Protein AF-A0A4R4NPM5-F1 (afdb_monomer_lite)

pLDDT: mean 79.85, std 15.03, range [38.56, 96.25]

Structure (mmCIF, N/CA/C/O backbone):
data_AF-A0A4R4NPM5-F1
#
_entry.id   AF-A0A4R4NPM5-F1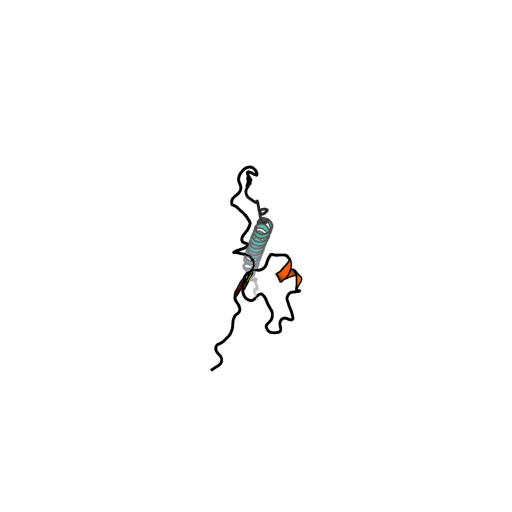
#
loop_
_atom_site.group_PDB
_atom_site.id
_atom_site.type_symbol
_atom_site.label_atom_id
_atom_site.label_alt_id
_atom_site.label_comp_id
_atom_site.label_asym_id
_atom_site.label_entity_id
_atom_site.label_seq_id
_atom_site.pdbx_PDB_ins_code
_atom_site.Cartn_x
_atom_site.Cartn_y
_atom_site.Cartn_z
_atom_site.occupancy
_atom_site.B_iso_or_equiv
_atom_site.auth_seq_id
_atom_site.auth_comp_id
_atom_site.auth_asym_id
_atom_site.auth_atom_id
_atom_site.pdbx_PDB_model_num
ATOM 1 N N . MET A 1 1 ? -16.114 66.721 -58.286 1.00 40.09 1 MET A N 1
ATOM 2 C CA . MET A 1 1 ? -15.238 65.869 -57.455 1.00 40.09 1 MET A CA 1
ATOM 3 C C . MET A 1 1 ? -15.923 65.698 -56.103 1.00 40.09 1 MET A C 1
ATOM 5 O O . MET A 1 1 ? -15.803 66.580 -55.272 1.00 40.09 1 MET A O 1
ATOM 9 N N . ASN A 1 2 ? -16.731 64.645 -55.923 1.00 38.56 2 ASN A N 1
ATOM 10 C CA . ASN A 1 2 ? -17.483 64.404 -54.682 1.00 38.56 2 ASN A CA 1
ATOM 11 C C . ASN A 1 2 ? -17.017 63.088 -54.055 1.00 38.56 2 ASN A C 1
ATOM 13 O O . ASN A 1 2 ? -17.193 62.020 -54.637 1.00 38.56 2 ASN A O 1
ATOM 17 N N . ILE A 1 3 ? -16.413 63.191 -52.873 1.00 61.19 3 ILE A N 1
ATOM 18 C CA . ILE A 1 3 ? -15.964 62.081 -52.033 1.00 61.19 3 ILE A CA 1
ATOM 19 C C . ILE A 1 3 ? -16.925 62.036 -50.845 1.00 61.19 3 ILE A C 1
ATOM 21 O O . ILE A 1 3 ? -17.007 63.016 -50.109 1.00 61.19 3 ILE A O 1
ATOM 25 N N . LEU A 1 4 ? -17.616 60.914 -50.613 1.00 54.16 4 LEU A N 1
ATOM 26 C CA . LEU A 1 4 ? -18.145 60.608 -49.282 1.00 54.16 4 LEU A CA 1
ATOM 27 C C . LEU A 1 4 ? -17.812 59.167 -48.862 1.00 54.16 4 LEU A C 1
ATOM 29 O O . LEU A 1 4 ? -17.913 58.235 -49.663 1.00 54.16 4 LEU A O 1
ATOM 33 N N . PRO A 1 5 ? -17.374 58.977 -47.605 1.00 50.91 5 PRO A N 1
ATOM 34 C CA . PRO A 1 5 ? -16.658 57.791 -47.168 1.00 50.91 5 PRO A CA 1
ATOM 35 C C . PRO A 1 5 ? -17.593 56.633 -46.808 1.00 50.91 5 PRO A C 1
ATOM 37 O O . PRO A 1 5 ? -18.388 56.686 -45.867 1.00 50.91 5 PRO A O 1
ATOM 40 N N . ARG A 1 6 ? -17.399 55.499 -47.481 1.00 54.62 6 ARG A N 1
ATOM 41 C CA . ARG A 1 6 ? -17.904 54.195 -47.043 1.00 54.62 6 ARG A CA 1
ATOM 42 C C . ARG A 1 6 ? -17.029 53.672 -45.898 1.00 54.62 6 ARG A C 1
ATOM 44 O O . ARG A 1 6 ? -16.077 52.937 -46.132 1.00 54.62 6 ARG A O 1
ATOM 51 N N . ARG A 1 7 ? -17.340 54.018 -44.641 1.00 58.12 7 ARG A N 1
ATOM 52 C CA . ARG A 1 7 ? -16.703 53.364 -43.473 1.00 58.12 7 ARG A CA 1
ATOM 53 C C . ARG A 1 7 ? -17.536 53.433 -42.183 1.00 58.12 7 ARG A C 1
ATOM 55 O O . ARG A 1 7 ? -17.129 54.015 -41.188 1.00 58.12 7 ARG A O 1
ATOM 62 N N . ARG A 1 8 ? -18.716 52.799 -42.164 1.00 55.56 8 ARG A N 1
ATOM 63 C CA . ARG A 1 8 ? -19.505 52.597 -40.920 1.00 55.56 8 ARG A CA 1
ATOM 64 C C . ARG A 1 8 ? -19.856 51.138 -40.591 1.00 55.56 8 ARG A C 1
ATOM 66 O O . ARG A 1 8 ? -20.579 50.898 -39.633 1.00 55.56 8 ARG A O 1
ATOM 73 N N . ARG A 1 9 ? -19.328 50.150 -41.329 1.00 53.16 9 ARG A N 1
ATOM 74 C CA . ARG A 1 9 ? -19.609 48.716 -41.079 1.00 53.16 9 ARG A CA 1
ATOM 75 C C . ARG A 1 9 ? -18.606 48.033 -40.132 1.00 53.16 9 ARG A C 1
ATOM 77 O O . ARG A 1 9 ? -18.997 47.135 -39.403 1.00 53.16 9 ARG A O 1
ATOM 84 N N . GLY A 1 10 ? -17.354 48.499 -40.068 1.00 55.22 10 GLY A N 1
ATOM 85 C CA . GLY A 1 10 ? -16.284 47.842 -39.292 1.00 55.22 10 GLY A CA 1
ATOM 86 C C . GLY A 1 10 ? -16.327 48.037 -37.768 1.00 55.22 10 GLY A C 1
ATOM 87 O O . GLY A 1 10 ? -15.838 47.184 -37.040 1.00 55.22 10 GLY A O 1
ATOM 88 N N . ARG A 1 11 ? -16.944 49.118 -37.259 1.00 56.41 11 ARG A N 1
ATOM 89 C CA . ARG A 1 11 ? -16.993 49.398 -35.803 1.00 56.41 11 ARG A CA 1
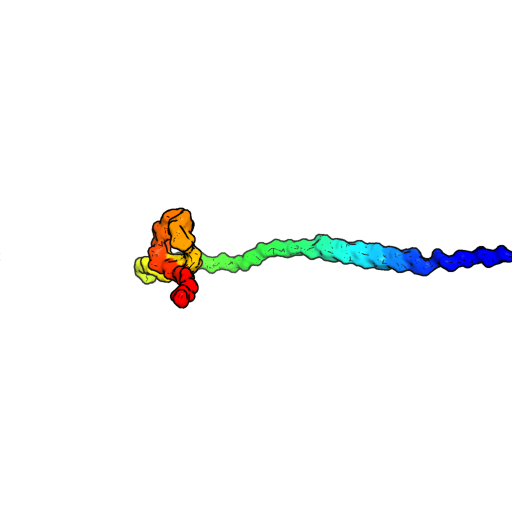ATOM 90 C C . ARG A 1 11 ? -17.983 48.514 -35.040 1.00 56.41 11 ARG A C 1
ATOM 92 O O . ARG A 1 11 ? -17.760 48.250 -33.867 1.00 56.41 11 ARG A O 1
ATOM 99 N N . ARG A 1 12 ? -19.062 48.057 -35.689 1.00 55.66 12 ARG A N 1
ATOM 100 C CA . ARG A 1 12 ? -20.072 47.196 -35.046 1.00 55.66 12 ARG A CA 1
ATOM 101 C C . ARG A 1 12 ? -19.565 45.767 -34.857 1.00 55.66 12 ARG A C 1
ATOM 103 O O . ARG A 1 12 ? -19.769 45.209 -33.792 1.00 55.66 12 ARG A O 1
ATOM 110 N N . LEU A 1 13 ? -18.843 45.241 -35.849 1.00 58.09 13 LEU A N 1
ATOM 111 C CA . LEU A 1 13 ? -18.205 43.925 -35.776 1.00 58.09 13 LEU A CA 1
ATOM 112 C C . LEU A 1 13 ? -17.151 43.872 -34.668 1.00 58.09 13 LEU A C 1
ATOM 114 O O . LEU A 1 13 ? -17.188 42.951 -33.867 1.00 58.09 13 LEU A O 1
ATOM 118 N N . GLY A 1 14 ? -16.287 44.888 -34.557 1.00 64.38 14 GLY A N 1
ATOM 119 C CA . GLY A 1 14 ? -15.267 44.931 -33.503 1.00 64.38 14 GLY A CA 1
ATOM 120 C C . GLY A 1 14 ? -15.846 44.949 -32.086 1.00 64.38 14 GLY A C 1
ATOM 121 O O . GLY A 1 14 ? -15.304 44.293 -31.207 1.00 64.38 14 GLY A O 1
ATOM 122 N N . LEU A 1 15 ? -16.971 45.642 -31.868 1.00 69.25 15 LEU A N 1
ATOM 123 C CA . LEU A 1 15 ? -17.632 45.684 -30.560 1.00 69.25 15 LEU A CA 1
ATOM 124 C C . LEU A 1 15 ? -18.267 44.333 -30.199 1.00 69.25 15 LEU A C 1
ATOM 126 O O . LEU A 1 15 ? -18.177 43.905 -29.054 1.00 69.25 15 LEU A O 1
ATOM 130 N N . THR A 1 16 ? -18.876 43.643 -31.172 1.00 74.94 16 THR A N 1
ATOM 131 C CA . THR A 1 16 ? -19.472 42.318 -30.943 1.00 74.94 16 THR A CA 1
ATOM 132 C C . THR A 1 16 ? -18.424 41.257 -30.637 1.00 74.94 16 THR A C 1
ATOM 134 O O . THR A 1 16 ? -18.657 40.437 -29.756 1.00 74.94 16 THR A O 1
ATOM 137 N N . THR A 1 17 ? -17.259 41.287 -31.296 1.00 76.44 17 THR A N 1
ATOM 138 C CA . THR A 1 17 ? -16.167 40.362 -30.963 1.00 76.44 17 THR A CA 1
ATOM 139 C C . THR A 1 17 ? -15.602 40.648 -29.581 1.00 76.44 17 THR A C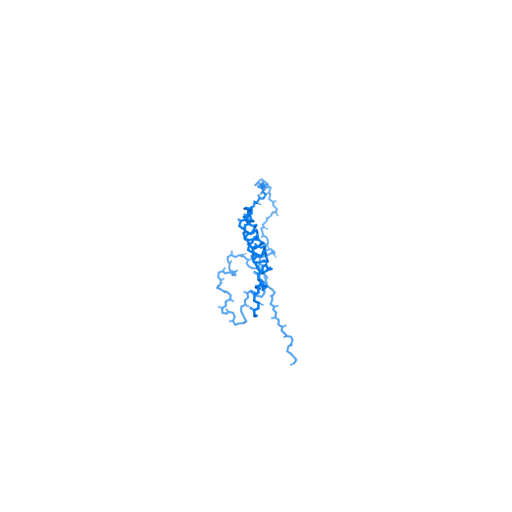 1
ATOM 141 O O . THR A 1 17 ? -15.393 39.708 -28.830 1.00 76.44 17 THR A O 1
ATOM 144 N N . LEU A 1 18 ? -15.418 41.923 -29.217 1.00 78.69 18 LEU A N 1
ATOM 145 C CA . LEU A 1 18 ? -14.914 42.314 -27.894 1.00 78.69 18 LEU A CA 1
ATOM 146 C C . LEU A 1 18 ? -15.865 41.886 -26.771 1.00 78.69 18 LEU A C 1
ATOM 148 O O . LEU A 1 18 ? -15.428 41.352 -25.753 1.00 78.69 18 LEU A O 1
ATOM 152 N N . LEU A 1 19 ? -17.170 42.076 -26.981 1.00 82.00 19 LEU A N 1
ATOM 153 C CA . LEU A 1 19 ? -18.200 41.615 -26.055 1.00 82.00 19 LEU A CA 1
ATOM 154 C C . LEU A 1 19 ? -18.203 40.090 -25.947 1.00 82.00 19 LEU A C 1
ATOM 156 O O . LEU A 1 19 ? -18.188 39.586 -24.832 1.00 82.00 19 LEU A O 1
ATOM 160 N N . ALA A 1 20 ? -18.136 39.370 -27.072 1.00 80.75 20 ALA A N 1
ATOM 161 C CA . ALA A 1 20 ? -18.080 37.910 -27.084 1.00 80.75 20 ALA A CA 1
ATOM 162 C C . ALA A 1 20 ? -16.832 37.368 -26.364 1.00 80.75 20 ALA A C 1
ATOM 164 O O . ALA A 1 20 ? -16.929 36.422 -25.581 1.00 80.75 20 ALA A O 1
ATOM 165 N N . THR A 1 21 ? -15.667 37.992 -26.564 1.00 80.94 21 THR A N 1
ATOM 166 C CA . THR A 1 21 ? -14.438 37.620 -25.850 1.00 80.94 21 THR A CA 1
ATOM 167 C C . THR A 1 21 ? -14.523 37.950 -24.366 1.00 80.94 21 THR A C 1
ATOM 169 O O . THR A 1 21 ? -14.137 37.123 -23.549 1.00 80.94 21 THR A O 1
ATOM 172 N N . CYS A 1 22 ? -15.085 39.106 -23.994 1.00 82.44 22 CYS A N 1
ATOM 173 C CA . CYS A 1 22 ? -15.296 39.456 -22.589 1.00 82.44 22 CYS A CA 1
ATOM 174 C C . CYS A 1 22 ? -16.248 38.479 -21.905 1.00 82.44 22 CYS A C 1
ATOM 176 O O . CYS A 1 22 ? -15.968 38.060 -20.788 1.00 82.44 22 CYS A O 1
ATOM 178 N N . THR A 1 23 ? -17.341 38.084 -22.565 1.00 80.31 23 THR A N 1
ATOM 179 C CA . THR A 1 23 ? -18.262 37.087 -22.010 1.00 80.31 23 THR A CA 1
ATOM 180 C C . THR A 1 23 ? -17.586 35.735 -21.847 1.00 80.31 23 THR A C 1
ATOM 182 O O . THR A 1 23 ? -17.751 35.125 -20.799 1.00 80.31 23 THR A O 1
ATOM 185 N N . LEU A 1 24 ? -16.770 35.302 -22.816 1.00 80.12 24 LEU A N 1
ATOM 186 C CA . LEU A 1 24 ? -16.058 34.025 -22.736 1.00 80.12 24 LEU A CA 1
ATOM 187 C C . LEU A 1 24 ? -15.042 34.019 -21.580 1.00 80.12 24 LEU A C 1
ATOM 189 O O . LEU A 1 24 ? -14.999 33.071 -20.795 1.00 80.12 24 LEU A O 1
ATOM 193 N N . VAL A 1 25 ? -14.290 35.116 -21.428 1.00 80.06 25 VAL A N 1
ATOM 194 C CA . VAL A 1 25 ? -13.331 35.312 -20.330 1.00 80.06 25 VAL A CA 1
ATOM 195 C 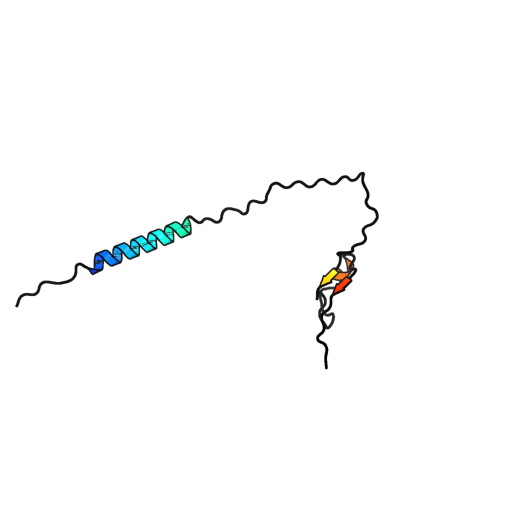C . VAL A 1 25 ? -14.046 35.371 -18.977 1.00 80.06 25 VAL A C 1
ATOM 197 O O . VAL A 1 25 ? -13.622 34.697 -18.038 1.00 80.06 25 VAL A O 1
ATOM 200 N N . LEU A 1 26 ? -15.165 36.096 -18.867 1.00 75.75 26 LEU A N 1
ATOM 201 C CA . LEU A 1 26 ? -15.965 36.121 -17.638 1.00 75.75 26 LEU A CA 1
ATOM 202 C C . LEU A 1 26 ? -16.494 34.727 -17.283 1.00 75.75 26 LEU A C 1
ATOM 204 O O . LEU A 1 26 ? -16.397 34.323 -16.129 1.00 75.75 26 LEU A O 1
ATOM 208 N N . THR A 1 27 ? -17.006 33.967 -18.257 1.00 72.56 27 THR A N 1
ATOM 209 C CA . THR A 1 27 ? -17.505 32.607 -18.000 1.00 72.56 27 THR A CA 1
ATOM 210 C C . THR A 1 27 ? -16.399 31.648 -17.564 1.00 72.56 27 THR A C 1
ATOM 212 O O . THR A 1 27 ? -16.638 30.833 -16.676 1.00 72.56 27 THR A O 1
ATOM 215 N N . SER A 1 28 ? -15.177 31.775 -18.101 1.00 67.88 28 SER A N 1
ATOM 216 C CA . SER A 1 28 ? -14.037 30.953 -17.662 1.00 67.88 28 SER A CA 1
ATOM 217 C C . SER A 1 28 ? -13.530 31.302 -16.260 1.00 67.88 28 SER A C 1
ATOM 219 O O . SER A 1 28 ? -12.975 30.447 -15.582 1.00 67.88 28 SER A O 1
ATOM 221 N N . LEU A 1 29 ? -13.730 32.542 -15.801 1.00 64.19 29 LEU A N 1
ATOM 222 C CA . LEU A 1 29 ? -13.355 32.953 -14.443 1.00 64.19 29 LEU A CA 1
ATOM 223 C C . LEU A 1 29 ? -14.370 32.480 -13.388 1.00 64.19 29 LEU A C 1
ATOM 225 O O . LEU A 1 29 ? -14.016 32.342 -12.221 1.00 64.19 29 LEU A O 1
ATOM 229 N N . VAL A 1 30 ? -15.620 32.219 -13.791 1.00 64.25 30 VAL A N 1
ATOM 230 C CA . VAL A 1 30 ? -16.700 31.743 -12.906 1.00 64.25 30 VAL A CA 1
ATOM 231 C C . VAL A 1 30 ? -16.714 30.215 -12.770 1.00 64.25 30 VAL A C 1
ATOM 233 O O . VAL A 1 30 ? -17.263 29.710 -11.793 1.00 64.25 30 VAL A O 1
ATOM 236 N N . SER A 1 31 ? -16.054 29.461 -13.661 1.00 65.12 31 SER A N 1
ATOM 237 C CA . SER A 1 31 ? -15.859 28.008 -13.509 1.00 65.12 31 SER A CA 1
ATOM 238 C C . SER A 1 31 ? -14.796 27.670 -12.453 1.00 65.12 31 SER A C 1
ATOM 240 O O . SER A 1 31 ? -13.879 26.884 -12.701 1.00 65.12 31 SER A O 1
ATOM 242 N N . LEU A 1 32 ? -14.900 28.297 -11.278 1.00 65.50 32 LEU A N 1
ATOM 243 C CA . LEU A 1 32 ? -14.164 27.929 -10.080 1.00 65.50 32 LEU A CA 1
ATOM 244 C C . LEU A 1 32 ? -14.351 26.426 -9.885 1.00 65.50 32 LEU A C 1
ATOM 246 O O . LEU A 1 32 ? -15.478 25.952 -9.741 1.00 65.50 32 LEU A O 1
ATOM 250 N N . ALA A 1 33 ? -13.248 25.682 -9.946 1.00 68.56 33 ALA A N 1
ATOM 251 C CA . ALA A 1 33 ? -13.247 24.264 -9.648 1.00 68.56 33 ALA A CA 1
ATOM 252 C C . ALA A 1 33 ? -13.939 24.071 -8.294 1.00 68.56 33 ALA A C 1
ATOM 254 O O . ALA A 1 33 ? -13.476 24.592 -7.277 1.00 68.56 33 ALA A O 1
ATOM 255 N N . THR A 1 34 ? -15.081 23.382 -8.284 1.00 74.31 34 THR A N 1
ATOM 256 C CA . THR A 1 34 ? -15.715 22.985 -7.029 1.00 74.31 34 THR A CA 1
ATOM 257 C C . THR A 1 34 ? -14.687 22.178 -6.243 1.00 74.31 34 THR A C 1
ATOM 259 O O . THR A 1 34 ? -14.046 21.307 -6.843 1.00 74.31 34 THR A O 1
ATOM 262 N N . PRO A 1 35 ? -14.488 22.451 -4.942 1.00 78.62 35 PRO A N 1
ATOM 263 C CA . PRO A 1 35 ? -13.547 21.673 -4.153 1.00 78.62 35 PRO A CA 1
ATOM 264 C C . PRO A 1 35 ? -13.914 20.195 -4.276 1.00 78.62 35 PRO A C 1
ATOM 266 O O . PRO A 1 35 ? -15.095 19.851 -4.236 1.00 78.62 35 PRO A O 1
ATOM 269 N N . ALA A 1 36 ? -12.915 19.329 -4.451 1.00 79.75 36 ALA A N 1
ATOM 270 C CA . ALA A 1 36 ? -13.137 17.893 -4.389 1.00 79.75 36 ALA A CA 1
ATOM 271 C C . ALA A 1 36 ? -13.694 17.574 -2.995 1.00 79.75 36 ALA A C 1
ATOM 273 O O . ALA A 1 36 ? -12.981 17.665 -1.997 1.00 79.75 36 ALA A O 1
ATOM 274 N N . GLN A 1 37 ? -14.993 17.300 -2.920 1.00 81.00 37 GLN A N 1
ATOM 275 C CA . GLN A 1 37 ? -15.641 16.848 -1.699 1.00 81.00 37 GLN A CA 1
ATOM 276 C C . GLN A 1 37 ? -15.476 15.330 -1.663 1.00 81.00 37 GLN A C 1
ATOM 278 O O . GLN A 1 37 ? -15.948 14.636 -2.565 1.00 81.00 37 GLN A O 1
ATOM 283 N N . ALA A 1 38 ? -14.774 14.819 -0.655 1.00 85.12 38 ALA A N 1
ATOM 284 C CA . ALA A 1 38 ? -14.865 13.404 -0.327 1.00 85.12 38 ALA A CA 1
ATOM 285 C C . ALA A 1 38 ? -16.262 13.129 0.247 1.00 85.12 38 ALA A C 1
ATOM 287 O O . ALA A 1 38 ? -16.853 14.005 0.880 1.00 85.12 38 ALA A O 1
ATOM 288 N N . ALA A 1 39 ? -16.797 11.933 0.010 1.00 87.62 39 ALA A N 1
ATOM 289 C CA . ALA A 1 39 ? -17.982 11.496 0.733 1.00 87.62 39 ALA A CA 1
ATOM 290 C C . ALA A 1 39 ? -17.640 11.317 2.222 1.00 87.62 39 ALA A C 1
ATOM 292 O O . ALA A 1 39 ? -16.511 10.954 2.560 1.00 87.62 39 ALA A O 1
ATOM 293 N N . ASP A 1 40 ? -18.621 11.539 3.100 1.00 90.75 40 ASP A N 1
ATOM 294 C CA . ASP A 1 40 ? -18.508 11.123 4.496 1.00 90.75 40 ASP A CA 1
ATOM 295 C C . ASP A 1 40 ? -18.557 9.593 4.549 1.00 90.75 40 ASP A C 1
ATOM 297 O O . ASP A 1 40 ? -19.616 8.975 4.418 1.00 90.75 40 ASP A O 1
ATOM 301 N N . GLU A 1 41 ? -17.391 8.977 4.718 1.00 94.00 41 GLU A N 1
ATOM 302 C CA . GLU A 1 41 ? -17.246 7.533 4.852 1.00 94.00 41 GLU A CA 1
ATOM 303 C C . GLU A 1 41 ? -16.855 7.167 6.284 1.00 94.00 41 GLU A C 1
ATOM 305 O O . GLU A 1 41 ? -16.050 7.839 6.931 1.00 94.00 41 GLU A O 1
ATOM 310 N N . SER A 1 42 ? -17.424 6.071 6.788 1.00 95.12 42 SER A N 1
ATOM 311 C CA . SER A 1 42 ? -17.055 5.505 8.085 1.00 95.12 42 SER A CA 1
ATOM 312 C C . SER A 1 42 ? -16.672 4.039 7.930 1.00 95.12 42 SER A C 1
ATOM 314 O O . SER A 1 42 ? -17.295 3.292 7.176 1.00 95.12 42 SER A O 1
ATOM 316 N N . ILE A 1 43 ? -15.624 3.636 8.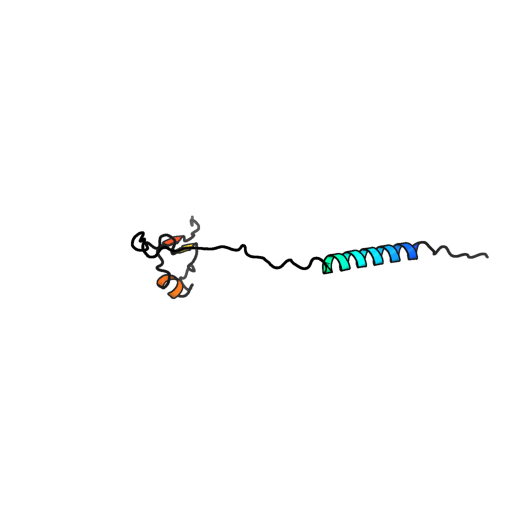646 1.00 94.94 43 ILE A N 1
ATOM 317 C CA . ILE A 1 43 ? -15.125 2.262 8.695 1.00 94.94 43 ILE A CA 1
ATOM 318 C C . ILE A 1 43 ? -15.105 1.843 10.163 1.00 94.94 43 ILE A C 1
ATOM 320 O O . ILE A 1 43 ? -14.524 2.534 10.999 1.00 94.94 43 ILE A O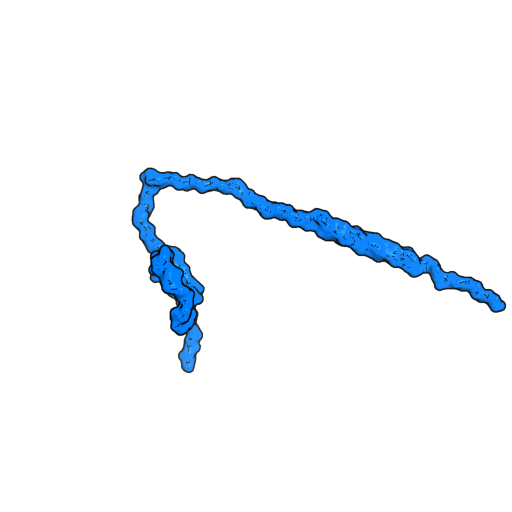 1
ATOM 324 N N . ALA A 1 44 ? -15.728 0.708 10.475 1.00 95.69 44 ALA A N 1
ATOM 325 C CA . ALA A 1 44 ? -15.699 0.106 11.803 1.00 95.69 44 ALA A CA 1
ATOM 326 C C . ALA A 1 44 ? -14.850 -1.169 11.784 1.00 95.69 44 ALA A C 1
ATOM 328 O O . ALA A 1 44 ? -14.925 -1.962 10.844 1.00 95.69 44 ALA A O 1
ATOM 329 N N . VAL A 1 45 ? -14.059 -1.370 12.837 1.00 94.88 45 VAL A N 1
ATOM 330 C CA . VAL A 1 45 ? -13.254 -2.577 13.049 1.00 94.88 45 VAL A CA 1
ATOM 331 C C . VAL A 1 45 ? -13.634 -3.161 14.400 1.00 94.88 45 VAL A C 1
ATOM 333 O O . VAL A 1 45 ? -13.541 -2.481 15.421 1.00 94.88 45 VAL A O 1
ATOM 336 N N . ASP A 1 46 ? -14.055 -4.420 14.403 1.00 95.69 46 ASP A N 1
ATOM 337 C CA . ASP A 1 46 ? -14.314 -5.170 15.625 1.00 95.69 46 ASP A CA 1
ATOM 338 C C . ASP A 1 46 ? -13.062 -5.964 16.018 1.00 95.69 46 ASP A C 1
ATOM 340 O O . ASP A 1 46 ? -12.713 -6.956 15.381 1.00 95.69 46 ASP A O 1
ATOM 344 N N . PHE A 1 47 ? -12.384 -5.526 17.079 1.00 94.12 47 PHE A N 1
ATOM 345 C CA . PHE A 1 47 ? -11.179 -6.186 17.590 1.00 94.12 47 PHE A CA 1
ATOM 346 C C . PHE A 1 47 ? -11.464 -7.478 18.370 1.00 94.12 47 PHE A C 1
ATOM 348 O O . PHE A 1 47 ? -10.524 -8.198 18.708 1.00 94.12 47 PHE A O 1
ATOM 355 N N . SER A 1 48 ? -12.731 -7.786 18.670 1.00 96.25 48 SER A N 1
ATOM 356 C CA . SER A 1 48 ? -13.113 -9.054 19.303 1.00 96.25 48 SER A CA 1
ATOM 357 C C . SER A 1 48 ? -13.167 -10.221 18.308 1.00 96.25 48 SER A C 1
ATOM 359 O O . SER A 1 48 ? -13.117 -11.383 18.717 1.00 96.25 48 SER A O 1
ATOM 361 N N . VAL A 1 49 ? -13.211 -9.928 17.003 1.00 95.06 49 VAL A N 1
ATOM 362 C CA . VAL A 1 49 ? -13.253 -10.920 15.923 1.00 95.06 49 VAL A CA 1
ATOM 363 C C . VAL A 1 49 ? -11.874 -11.049 15.273 1.00 95.06 49 VAL A C 1
ATOM 365 O O . VAL A 1 49 ? -11.278 -10.069 14.838 1.00 95.06 49 VAL A O 1
ATOM 368 N N . SER A 1 50 ? -11.373 -12.282 15.150 1.00 93.75 50 SER A N 1
ATOM 369 C CA . SER A 1 50 ? -10.128 -12.590 14.433 1.00 93.75 50 SER A CA 1
ATOM 370 C C . SER A 1 50 ? -10.390 -13.525 13.255 1.00 93.75 50 SER A C 1
ATOM 372 O O . SER A 1 50 ? -11.055 -14.548 13.402 1.00 93.75 50 SER A O 1
ATOM 374 N N . SER A 1 51 ? -9.825 -13.200 12.088 1.00 90.06 51 SER A N 1
ATOM 375 C CA . SER A 1 51 ? -9.867 -14.031 10.874 1.00 90.06 51 SER A CA 1
ATOM 376 C C . SER A 1 51 ? -8.614 -14.907 10.694 1.00 90.06 51 SER A C 1
ATOM 378 O O . SER A 1 51 ? -8.374 -15.425 9.603 1.00 90.06 51 SER A O 1
ATOM 380 N N . GLY A 1 52 ? -7.792 -15.051 11.742 1.00 92.31 52 GLY A N 1
ATOM 381 C CA . GLY A 1 52 ? -6.508 -15.758 11.703 1.00 92.31 52 GLY A CA 1
ATOM 382 C C . GLY A 1 52 ? -5.320 -14.866 11.318 1.00 92.31 52 GLY A C 1
ATOM 383 O O . GLY A 1 52 ? -5.446 -13.653 11.160 1.00 92.31 52 GLY A O 1
ATOM 384 N N . SER A 1 53 ? -4.134 -15.468 11.196 1.00 94.31 53 SER A N 1
ATOM 385 C CA . SER A 1 53 ? -2.898 -14.733 10.901 1.00 94.31 53 SER A CA 1
ATOM 386 C C . SER A 1 53 ? -2.875 -14.186 9.463 1.00 94.31 53 SER A C 1
ATOM 388 O O . SER A 1 53 ? -3.245 -14.909 8.532 1.00 94.31 53 SER A O 1
ATOM 390 N N . PRO A 1 54 ? -2.389 -12.948 9.238 1.00 93.75 54 PRO A N 1
ATOM 391 C CA . PRO A 1 54 ? -2.235 -12.390 7.899 1.00 93.75 54 PRO A CA 1
ATOM 392 C C . PRO A 1 54 ? -1.403 -13.292 6.983 1.00 93.75 54 PRO A C 1
ATOM 394 O O . PRO A 1 54 ? -0.325 -13.758 7.341 1.00 93.75 54 PRO A O 1
ATOM 397 N N . THR A 1 55 ? -1.900 -13.517 5.766 1.00 93.88 55 THR A N 1
ATOM 398 C CA . THR A 1 55 ? -1.208 -14.333 4.752 1.00 93.88 55 THR A CA 1
ATOM 399 C C . THR A 1 55 ? -0.629 -13.504 3.607 1.00 93.88 55 THR A C 1
ATOM 401 O O . THR A 1 55 ? -0.137 -14.079 2.645 1.00 93.88 55 THR A O 1
ATOM 404 N N . TYR A 1 56 ? -0.684 -12.169 3.663 1.00 93.94 56 TYR A N 1
ATOM 405 C CA . TYR A 1 56 ? 0.004 -11.259 2.728 1.00 93.94 56 TYR A CA 1
ATOM 406 C C . TYR A 1 56 ? -0.158 -11.601 1.233 1.00 93.94 56 TYR A C 1
ATOM 408 O O . TYR A 1 56 ? 0.748 -11.380 0.435 1.00 93.94 56 TYR A O 1
ATOM 416 N N . ARG A 1 57 ? -1.300 -12.172 0.823 1.00 92.56 57 ARG A N 1
ATOM 417 C CA . ARG A 1 57 ? -1.494 -12.695 -0.546 1.00 92.56 57 ARG A CA 1
ATOM 418 C C . ARG A 1 57 ? -1.408 -11.619 -1.631 1.00 92.56 57 ARG A C 1
ATOM 420 O O . ARG A 1 57 ? -1.098 -11.949 -2.766 1.00 92.56 57 ARG A O 1
ATOM 427 N N . ALA A 1 58 ? -1.665 -10.365 -1.268 1.00 92.31 58 ALA A N 1
ATOM 428 C CA . ALA A 1 58 ? -1.557 -9.207 -2.148 1.00 92.31 58 ALA A CA 1
ATOM 429 C C . ALA A 1 58 ? -0.222 -8.451 -2.002 1.00 92.31 58 ALA A C 1
ATOM 431 O O . ALA A 1 58 ? -0.067 -7.386 -2.590 1.00 92.31 58 ALA A O 1
ATOM 432 N N . SER A 1 59 ? 0.732 -8.962 -1.215 1.00 94.88 59 SER A N 1
ATOM 433 C CA . SER A 1 59 ? 2.034 -8.314 -1.060 1.00 94.88 59 SER A CA 1
ATOM 434 C C . SER A 1 59 ? 2.955 -8.670 -2.222 1.00 94.88 59 SER A C 1
ATOM 436 O O . SER A 1 59 ? 3.367 -9.826 -2.384 1.00 94.88 59 SER A O 1
ATOM 438 N N . GLY A 1 60 ? 3.261 -7.676 -3.048 1.00 91.62 60 GLY A N 1
ATOM 439 C CA . GLY A 1 60 ? 3.994 -7.897 -4.278 1.00 91.62 60 GLY A CA 1
ATOM 440 C C . GLY A 1 60 ? 3.941 -6.729 -5.243 1.00 91.62 60 GLY A C 1
ATOM 441 O O . GLY A 1 60 ? 3.159 -5.797 -5.076 1.00 91.62 60 GLY A O 1
ATOM 442 N N . TRP A 1 61 ? 4.748 -6.826 -6.296 1.00 89.44 61 TRP A N 1
ATOM 443 C CA . TRP A 1 61 ? 4.836 -5.816 -7.347 1.00 89.44 61 TRP A CA 1
ATOM 444 C C . TRP A 1 61 ? 4.801 -6.475 -8.726 1.00 89.44 61 TRP A C 1
ATOM 446 O O . TRP A 1 61 ? 5.297 -7.585 -8.922 1.00 89.44 61 TRP A O 1
ATOM 456 N N . ILE A 1 62 ? 4.238 -5.782 -9.711 1.00 90.94 62 ILE A N 1
ATOM 457 C CA . ILE A 1 62 ? 4.283 -6.200 -11.116 1.00 90.94 62 ILE A CA 1
ATOM 458 C C . ILE A 1 62 ? 5.364 -5.363 -11.793 1.00 90.94 62 ILE A C 1
ATOM 460 O O . ILE A 1 62 ? 5.310 -4.139 -11.726 1.00 90.94 62 ILE A O 1
ATOM 464 N N . TYR A 1 63 ? 6.352 -6.022 -12.403 1.00 90.25 63 TYR A N 1
ATOM 465 C CA . TYR A 1 63 ? 7.533 -5.381 -12.999 1.00 90.25 63 TYR A CA 1
ATOM 466 C C . TYR A 1 63 ? 8.284 -4.463 -12.018 1.00 90.25 63 TYR A C 1
ATOM 468 O O . TYR A 1 63 ? 8.854 -3.449 -12.401 1.00 90.25 63 TYR A O 1
ATOM 476 N N . GLY A 1 64 ? 8.255 -4.815 -10.730 1.00 88.62 64 GLY A N 1
ATOM 477 C CA . GLY A 1 64 ? 8.756 -3.971 -9.649 1.00 88.62 64 GLY A CA 1
ATOM 478 C C . GLY A 1 64 ? 10.239 -4.124 -9.335 1.00 88.62 64 GLY A C 1
ATOM 479 O O . GLY A 1 64 ? 10.655 -3.592 -8.322 1.00 88.62 64 GLY A O 1
ATOM 480 N N . MET A 1 65 ? 11.019 -4.856 -10.134 1.00 89.44 65 MET A N 1
ATOM 481 C CA . MET A 1 65 ? 12.477 -4.944 -10.006 1.00 89.44 65 MET A CA 1
ATOM 482 C C . MET A 1 65 ? 13.098 -4.629 -11.363 1.00 89.44 65 MET A C 1
ATOM 484 O O . MET A 1 65 ? 12.623 -5.125 -12.387 1.00 89.44 65 MET A O 1
ATOM 488 N N . ALA A 1 66 ? 14.142 -3.804 -11.366 1.00 88.88 66 ALA A N 1
ATOM 489 C CA . ALA A 1 66 ? 14.944 -3.569 -12.557 1.00 88.88 66 ALA A CA 1
ATOM 490 C C . ALA A 1 66 ? 15.611 -4.875 -13.012 1.00 88.88 66 ALA A C 1
ATOM 492 O O . ALA A 1 66 ? 15.952 -5.721 -12.190 1.00 88.88 66 ALA A O 1
ATOM 493 N N . GLU A 1 67 ? 15.854 -5.022 -14.311 1.00 86.75 67 GLU A N 1
ATOM 494 C CA . GLU A 1 67 ? 16.444 -6.242 -14.882 1.00 86.75 67 GLU A CA 1
ATOM 495 C C . GLU A 1 67 ? 17.800 -6.605 -14.253 1.00 86.75 67 GLU A C 1
ATOM 497 O O . GLU A 1 67 ? 18.095 -7.768 -14.002 1.00 86.75 67 GLU A O 1
ATOM 502 N N . ASN A 1 68 ? 18.599 -5.594 -13.913 1.00 90.00 68 ASN A N 1
ATOM 503 C CA . ASN A 1 68 ? 19.888 -5.748 -13.240 1.00 90.00 68 ASN A CA 1
ATOM 504 C C . ASN A 1 68 ? 19.796 -5.723 -11.703 1.00 90.00 68 ASN A C 1
ATOM 506 O O . ASN A 1 68 ? 20.817 -5.544 -11.041 1.00 90.00 68 ASN A O 1
ATOM 510 N N . ALA A 1 69 ? 18.588 -5.807 -11.139 1.00 86.75 69 ALA A N 1
ATOM 511 C CA . ALA A 1 69 ? 18.306 -5.703 -9.707 1.00 86.75 69 ALA A CA 1
ATOM 512 C C . ALA A 1 69 ? 18.868 -4.437 -9.023 1.00 86.75 69 ALA A C 1
ATOM 514 O O . ALA A 1 69 ? 18.969 -4.383 -7.801 1.00 86.75 69 ALA A O 1
ATOM 515 N N . SER A 1 70 ? 19.204 -3.389 -9.785 1.00 92.69 70 SER A N 1
ATOM 516 C CA . SER A 1 70 ? 19.724 -2.131 -9.221 1.00 92.69 70 SER A CA 1
ATOM 517 C C . SER A 1 70 ? 18.677 -1.340 -8.436 1.00 92.69 70 SER A C 1
ATOM 519 O O . SER A 1 70 ? 19.015 -0.412 -7.703 1.00 92.69 70 SER A O 1
ATOM 521 N N . GLY A 1 71 ? 17.404 -1.699 -8.580 1.00 90.19 71 GLY A N 1
ATOM 522 C CA . GLY A 1 71 ? 16.322 -1.085 -7.844 1.00 90.19 71 GLY A CA 1
ATOM 523 C C . GLY A 1 71 ? 15.028 -1.886 -7.936 1.00 90.19 71 GLY A C 1
ATOM 524 O O . GLY A 1 71 ? 14.902 -2.774 -8.790 1.00 90.19 71 GLY A O 1
ATOM 525 N N . PRO A 1 72 ? 14.047 -1.541 -7.090 1.00 90.31 72 PRO A N 1
ATOM 526 C CA . PRO A 1 72 ? 14.083 -0.514 -6.049 1.00 90.31 72 PRO A CA 1
ATOM 527 C C . PRO A 1 72 ? 14.960 -0.920 -4.856 1.00 90.31 72 PRO A C 1
ATOM 529 O O . PRO A 1 72 ? 15.468 -2.035 -4.788 1.00 90.31 72 PRO A O 1
ATOM 532 N N . ALA A 1 73 ? 15.161 0.008 -3.919 1.00 92.75 73 ALA A N 1
ATOM 533 C CA . ALA A 1 73 ? 15.922 -0.266 -2.706 1.00 92.75 73 ALA A CA 1
ATOM 534 C C . ALA A 1 73 ? 15.340 -1.459 -1.929 1.00 92.75 73 ALA A C 1
ATOM 536 O O . ALA A 1 73 ? 14.129 -1.650 -1.851 1.00 92.75 73 ALA A O 1
ATOM 537 N N . ASP A 1 74 ? 16.220 -2.218 -1.287 1.00 89.56 74 ASP A N 1
ATOM 538 C CA . ASP A 1 74 ? 15.919 -3.526 -0.697 1.00 89.56 74 ASP A CA 1
ATOM 539 C C . ASP A 1 74 ? 14.768 -3.516 0.337 1.00 89.56 74 ASP A C 1
ATOM 541 O O . ASP A 1 74 ? 14.053 -4.505 0.509 1.00 89.56 74 ASP A O 1
ATOM 545 N N . HIS A 1 75 ? 14.546 -2.384 1.014 1.00 92.94 75 HIS A N 1
ATOM 546 C CA . HIS A 1 75 ? 13.470 -2.226 2.001 1.00 92.94 75 HIS A CA 1
ATOM 547 C C . HIS A 1 75 ? 12.064 -2.347 1.385 1.00 92.94 75 HIS A C 1
ATOM 549 O O . HIS A 1 75 ? 11.152 -2.853 2.034 1.00 92.94 75 HIS A O 1
ATOM 555 N N . PHE A 1 76 ? 11.898 -2.028 0.095 1.00 89.50 76 PHE A N 1
ATOM 556 C CA . PHE A 1 76 ? 10.632 -2.217 -0.625 1.00 89.50 76 PHE A CA 1
ATOM 557 C C . PHE A 1 76 ? 10.237 -3.691 -0.815 1.00 89.50 76 PHE A C 1
ATOM 559 O O . PHE A 1 76 ? 9.090 -3.979 -1.167 1.00 89.50 76 PHE A O 1
ATOM 566 N N . PHE A 1 77 ? 11.159 -4.626 -0.571 1.00 88.00 77 PHE A N 1
ATOM 567 C CA . PHE A 1 77 ? 10.881 -6.061 -0.559 1.00 88.00 77 PHE A CA 1
ATOM 568 C C . PHE A 1 77 ? 10.756 -6.614 0.866 1.00 88.00 77 PHE A C 1
ATOM 570 O O . PHE A 1 77 ? 9.975 -7.531 1.107 1.00 88.00 77 PHE A O 1
ATOM 577 N N . ARG A 1 78 ? 11.482 -6.061 1.842 1.00 90.19 78 ARG A N 1
ATOM 578 C CA . ARG A 1 78 ? 11.457 -6.582 3.219 1.00 90.19 78 ARG A CA 1
ATOM 579 C C . ARG A 1 78 ? 10.258 -6.093 4.024 1.00 90.19 78 ARG A C 1
ATOM 581 O O . ARG A 1 78 ? 9.597 -6.897 4.679 1.00 90.19 78 ARG A O 1
ATOM 588 N N . ASP A 1 79 ? 9.934 -4.811 3.929 1.00 93.25 79 ASP A N 1
ATOM 589 C CA . ASP A 1 79 ? 9.049 -4.164 4.907 1.00 93.25 79 ASP A CA 1
ATOM 590 C C . ASP A 1 79 ? 7.564 -4.459 4.659 1.00 93.25 79 ASP A C 1
ATOM 592 O O . ASP A 1 79 ? 6.724 -4.313 5.545 1.00 93.25 79 ASP A O 1
ATOM 596 N N . VAL A 1 80 ? 7.226 -4.932 3.458 1.00 90.62 80 VAL A N 1
ATOM 597 C CA . VAL A 1 80 ? 5.842 -5.220 3.052 1.00 90.62 80 VAL A CA 1
ATOM 598 C C . VAL A 1 80 ? 5.454 -6.690 3.209 1.00 90.62 80 VAL A C 1
ATOM 600 O O . VAL A 1 80 ? 4.353 -7.073 2.813 1.00 90.62 80 VAL A O 1
ATOM 603 N N . ASN A 1 81 ? 6.325 -7.534 3.777 1.00 92.50 81 ASN A N 1
ATOM 604 C CA . ASN A 1 81 ? 6.170 -8.996 3.751 1.00 92.50 81 ASN A CA 1
ATOM 605 C C . ASN A 1 81 ? 5.982 -9.513 2.313 1.00 92.50 81 ASN A C 1
ATOM 607 O O . ASN A 1 81 ? 5.021 -10.235 2.028 1.00 92.50 81 ASN A O 1
ATOM 611 N N . PHE A 1 82 ? 6.860 -9.078 1.402 1.00 90.94 82 PHE A N 1
ATOM 612 C CA . PHE A 1 82 ? 6.790 -9.400 -0.023 1.00 90.94 82 PHE A CA 1
ATOM 613 C C . PHE A 1 82 ? 6.630 -10.904 -0.247 1.00 90.94 82 PHE A C 1
ATOM 615 O O . PHE A 1 82 ? 7.367 -11.710 0.326 1.00 90.94 82 PHE A O 1
ATOM 622 N N . ARG A 1 83 ? 5.669 -11.287 -1.094 1.00 92.44 83 ARG A N 1
ATOM 623 C CA . ARG A 1 83 ? 5.416 -12.696 -1.418 1.00 92.44 83 ARG A CA 1
ATOM 624 C C . ARG A 1 83 ? 5.640 -13.038 -2.874 1.00 92.44 83 ARG A C 1
ATOM 626 O O . ARG A 1 83 ? 6.230 -14.075 -3.163 1.00 92.44 83 ARG A O 1
ATOM 633 N N . TYR A 1 84 ? 5.134 -12.212 -3.781 1.00 88.31 84 TYR A N 1
ATOM 634 C CA . TYR A 1 84 ? 5.102 -12.551 -5.198 1.00 88.31 84 TYR A CA 1
ATOM 635 C C . TYR A 1 84 ? 5.436 -11.337 -6.059 1.00 88.31 84 TYR A C 1
ATOM 637 O O . TYR A 1 84 ? 5.093 -10.207 -5.729 1.00 88.31 84 TYR A O 1
ATOM 645 N N . MET A 1 85 ? 6.045 -11.572 -7.216 1.00 88.50 85 MET A N 1
ATOM 646 C CA . MET A 1 85 ? 6.089 -10.591 -8.296 1.00 88.50 85 MET A CA 1
ATOM 647 C C . MET A 1 85 ? 5.801 -11.255 -9.626 1.00 88.50 85 MET A C 1
ATOM 649 O O . MET A 1 85 ? 6.072 -12.440 -9.821 1.00 88.50 85 MET A O 1
ATOM 653 N N . ARG A 1 86 ? 5.297 -10.457 -10.562 1.00 87.94 86 ARG A N 1
ATOM 654 C CA . ARG A 1 86 ? 5.256 -10.829 -11.972 1.00 87.94 86 ARG A CA 1
ATOM 655 C C . ARG A 1 86 ? 6.352 -10.062 -12.698 1.00 87.94 86 ARG A C 1
ATOM 657 O O . ARG A 1 86 ? 6.314 -8.835 -12.730 1.00 87.94 86 ARG A O 1
ATOM 664 N N . ALA A 1 87 ? 7.307 -10.786 -13.270 1.00 85.31 87 ALA A N 1
ATOM 665 C CA . ALA A 1 87 ? 8.289 -10.236 -14.197 1.00 85.31 87 ALA A CA 1
ATOM 666 C C . ALA A 1 87 ? 7.800 -10.386 -15.645 1.00 85.31 87 ALA A C 1
ATOM 668 O O . ALA A 1 87 ? 6.895 -11.176 -15.932 1.00 85.31 87 ALA A O 1
ATOM 669 N N . GLY A 1 88 ? 8.374 -9.593 -16.545 1.00 78.31 88 GLY A N 1
ATOM 670 C CA . GLY A 1 88 ? 8.134 -9.668 -17.983 1.00 78.31 88 GLY A CA 1
ATOM 671 C C . GLY A 1 88 ? 9.403 -10.135 -18.674 1.00 78.31 88 GLY A C 1
ATOM 672 O O . GLY A 1 88 ? 10.493 -9.790 -18.233 1.00 78.31 88 GLY A O 1
ATOM 673 N N . GLY A 1 89 ? 9.254 -10.907 -19.744 1.00 72.94 89 GLY A N 1
ATOM 674 C CA . GLY A 1 89 ? 10.342 -11.274 -20.640 1.00 72.94 89 GLY A CA 1
ATOM 675 C C . GLY A 1 89 ? 9.779 -11.465 -22.042 1.00 72.94 89 GLY A C 1
ATOM 676 O O . GLY A 1 89 ? 8.712 -12.064 -22.195 1.00 72.94 89 GLY A O 1
ATOM 677 N N . ALA A 1 90 ? 10.459 -10.913 -23.046 1.00 67.00 90 ALA A N 1
ATOM 678 C CA . ALA A 1 90 ? 10.226 -11.295 -24.431 1.00 67.00 90 ALA A CA 1
ATOM 679 C C . ALA A 1 90 ? 10.771 -12.717 -24.630 1.00 67.00 90 ALA A C 1
ATOM 681 O O . ALA A 1 90 ? 11.835 -13.044 -24.102 1.00 67.00 90 ALA A O 1
ATOM 682 N N . GLN A 1 91 ? 10.050 -13.563 -25.366 1.00 58.34 91 GLN A N 1
ATOM 683 C CA . GLN A 1 91 ? 10.644 -14.794 -25.877 1.00 58.34 91 GLN A CA 1
ATOM 684 C C . GLN A 1 91 ? 11.746 -14.366 -26.851 1.00 58.34 91 GLN A C 1
ATOM 686 O O . GLN A 1 91 ? 11.464 -13.637 -27.796 1.00 58.34 91 GLN A O 1
ATOM 691 N N . LEU A 1 92 ? 12.994 -14.716 -26.546 1.00 45.00 92 LEU A N 1
ATOM 692 C CA . LEU A 1 92 ? 14.089 -14.592 -27.497 1.00 45.00 92 LEU A CA 1
ATOM 693 C C . LEU A 1 92 ? 14.054 -15.848 -28.365 1.00 45.00 92 LEU A C 1
ATOM 695 O O . LEU A 1 92 ? 14.180 -16.954 -27.833 1.00 45.00 92 LEU A O 1
ATOM 699 N N . ASP A 1 93 ? 13.799 -15.667 -29.655 1.00 55.09 93 ASP A N 1
ATOM 700 C CA . ASP A 1 93 ? 13.987 -16.679 -30.695 1.00 55.09 93 ASP A CA 1
ATOM 701 C C . ASP A 1 93 ? 15.478 -17.023 -30.868 1.00 55.09 93 ASP A C 1
ATOM 703 O O . ASP A 1 93 ? 16.321 -16.092 -30.822 1.00 55.09 93 ASP A O 1
#

Secondary structure (DSSP, 8-state):
-------SSHHHHHHHHHHHHHHHHHHHHH------PPP-------TT----S---TT-EEES-S-TTS--S-THHHHTTT--EEE-------

Sequence (93 aa):
MNILPRRRRGRRLGLTTLLATCTLVLTSLVSLATPAQAADESIAVDFSVSSGSPTYRASGWIYGMAENASGPADHFFRDVNFRYMRAGGAQLD

Foldseek 3Di:
DDDDDDDDPPVVVVVVVVVVVVVVVVVVVVPPPDPPDDDPDDDDDDPVDDPDDDPLPVAEEECQADPVRPDDDPCSCVVSVHDDYHHDDDPDD

Radius of gyration: 33.44 Å; chains: 1; bounding box: 40×82×77 Å